Protein AF-A0A7J7K9T0-F1 (afdb_monomer_lite)

Foldseek 3Di:
DDPVVVVVCVVDDPVDDDPDDWAWPDWDDDPDAAWIWTWTDDPPQQAIEIEIEGDHPVVVCVVVVVVCVVVVVVPDVPDPDADPRLVVNCVRCVVVVVVVVVVVCVVRVLHHYHYDYPDVSNSSSPVPPNSPSDPDD

Sequence (137 aa):
MSAIQSIFATLVHPQYQLVEFLTVEGDWLVNNDYCTAVIAKSEKNNRIVIALEGIASPDQFFQNFLIFGDVLKDFEPTNGKVLRYNRLAHDALYPCIKSLLEELLIAQPAASVMVTGHSLGYLLMFLYPPLDTS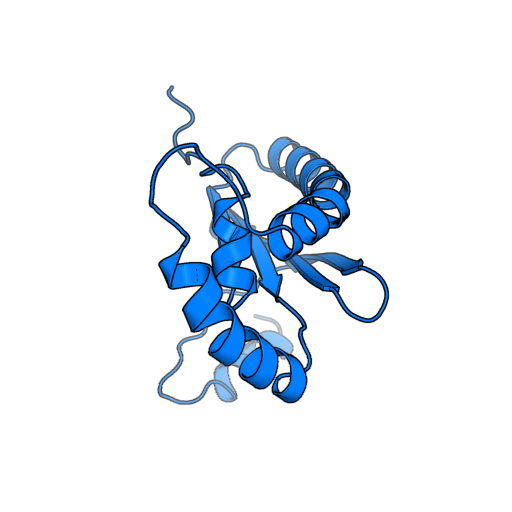VSN

Radius of gyration: 17.68 Å; chains: 1; bounding box: 47×40×40 Å

Organism: Bugula neritina (NCBI:txid10212)

InterPro domains:
  IPR002921 Fungal lipase-type domain [PF01764] (49-121)
  IPR029058 Alpha/Beta hydrolase fold [G3DSA:3.40.50.1820] (5-121)
  IPR029058 Alpha/Beta hydrolase fold [SSF53474] (15-121)

Secondary structure (DSSP, 8-state):
--HHHHHHHHHS-TT-------EEEEEEEETTTTEEEEEEEETTTTEEEEEEE----HHHHHHHHHHHHHHGGG--S-S-PPPHHHHHHHHHHHHHHHHHHHHHHHH-TT-EEEEEEETHHHHHHTTS---------

Structure (mmCIF, N/CA/C/O backbone):
data_AF-A0A7J7K9T0-F1
#
_entry.id   AF-A0A7J7K9T0-F1
#
loop_
_atom_site.group_PDB
_atom_site.id
_atom_site.type_symbol
_atom_site.label_atom_id
_atom_site.label_alt_id
_atom_site.label_comp_id
_atom_site.label_asym_id
_atom_site.label_entity_id
_atom_site.label_seq_id
_atom_site.pdbx_PDB_ins_code
_atom_site.Cartn_x
_atom_site.Cartn_y
_atom_site.Cartn_z
_atom_site.occupancy
_atom_site.B_iso_or_equiv
_atom_site.auth_seq_id
_atom_site.auth_comp_id
_atom_site.auth_asym_id
_atom_site.auth_atom_id
_atom_site.pdbx_PDB_model_num
ATOM 1 N N . MET A 1 1 ? -19.982 -16.418 14.663 1.00 49.88 1 MET A N 1
ATOM 2 C CA . MET A 1 1 ? -18.999 -16.736 13.603 1.00 49.88 1 MET A CA 1
ATOM 3 C C . MET A 1 1 ? -19.761 -17.280 12.413 1.00 49.88 1 MET A C 1
ATOM 5 O O . MET A 1 1 ? -20.567 -18.181 12.610 1.00 49.88 1 MET A O 1
ATOM 9 N N . SER A 1 2 ? -19.593 -16.694 11.227 1.00 50.84 2 SER A N 1
ATOM 10 C CA . SER A 1 2 ? -20.284 -17.176 10.021 1.00 50.84 2 SER A CA 1
ATOM 11 C C . SER A 1 2 ? -19.640 -18.471 9.507 1.00 50.84 2 SER A C 1
ATOM 13 O O . SER A 1 2 ? -18.469 -18.740 9.785 1.00 50.84 2 SER A O 1
ATOM 15 N N . ALA A 1 3 ? -20.383 -19.272 8.739 1.00 49.41 3 ALA A N 1
ATOM 16 C CA . ALA A 1 3 ? -19.894 -20.538 8.178 1.00 49.41 3 ALA A CA 1
ATOM 17 C C . ALA A 1 3 ? -18.613 -20.377 7.326 1.00 49.41 3 ALA A C 1
ATOM 19 O O . ALA A 1 3 ? -17.765 -21.263 7.313 1.00 49.41 3 ALA A O 1
ATOM 20 N N . ILE A 1 4 ? -18.424 -19.215 6.688 1.00 54.09 4 ILE A N 1
ATOM 21 C CA . ILE A 1 4 ? -17.241 -18.890 5.872 1.00 54.09 4 ILE A CA 1
ATOM 22 C C . ILE A 1 4 ? -15.978 -18.757 6.737 1.00 54.09 4 ILE A C 1
ATOM 24 O O . ILE A 1 4 ? -14.918 -19.262 6.369 1.00 54.09 4 ILE A O 1
ATOM 28 N N . GLN A 1 5 ? -16.086 -18.146 7.922 1.00 51.53 5 GLN A N 1
ATOM 29 C CA . GLN A 1 5 ? -14.946 -17.998 8.837 1.00 51.53 5 GLN A CA 1
ATOM 30 C C . GLN A 1 5 ? -14.464 -19.354 9.373 1.00 51.53 5 GLN A C 1
ATOM 32 O O . GLN A 1 5 ? -13.269 -19.548 9.591 1.00 51.53 5 GLN A O 1
ATOM 37 N N . SER A 1 6 ? -15.389 -20.304 9.543 1.00 47.75 6 SER A N 1
ATOM 38 C CA . SER A 1 6 ? -15.086 -21.660 10.011 1.00 47.75 6 SER A CA 1
ATOM 39 C C . SER A 1 6 ? -14.316 -22.489 8.979 1.00 47.75 6 SER A C 1
ATOM 41 O O . SER A 1 6 ? -13.464 -23.282 9.372 1.00 47.75 6 SER A O 1
ATOM 43 N N . ILE A 1 7 ? -14.594 -22.305 7.681 1.00 54.22 7 ILE A N 1
ATOM 44 C CA . ILE A 1 7 ? -13.947 -23.043 6.582 1.00 54.22 7 ILE A CA 1
ATOM 45 C C . ILE A 1 7 ? -12.486 -22.609 6.421 1.00 54.22 7 ILE A C 1
ATOM 47 O O . ILE A 1 7 ? -11.595 -23.448 6.313 1.00 54.22 7 ILE A O 1
ATOM 51 N N . PHE A 1 8 ? -12.207 -21.303 6.477 1.00 51.47 8 PHE A N 1
ATOM 52 C CA . PHE A 1 8 ? -10.828 -20.822 6.380 1.00 51.47 8 PHE A CA 1
ATOM 53 C C . PHE A 1 8 ? -9.988 -21.217 7.590 1.00 51.47 8 PHE A C 1
ATOM 55 O O . PHE A 1 8 ? -8.849 -21.626 7.404 1.00 51.47 8 PHE A O 1
ATOM 62 N N . ALA A 1 9 ? -10.557 -21.203 8.800 1.00 52.34 9 ALA A N 1
ATOM 63 C CA . ALA A 1 9 ? -9.863 -21.670 10.000 1.00 52.34 9 ALA A CA 1
ATOM 64 C C . ALA A 1 9 ? -9.460 -23.159 9.935 1.00 52.34 9 ALA A C 1
ATOM 66 O O . ALA A 1 9 ? -8.502 -23.550 10.594 1.00 52.34 9 ALA A O 1
ATOM 67 N N . THR A 1 10 ? -10.150 -23.979 9.130 1.00 53.69 10 THR A N 1
ATOM 68 C CA . THR A 1 10 ? -9.800 -25.395 8.900 1.00 53.69 10 THR A CA 1
ATOM 69 C C . THR A 1 10 ? -8.849 -25.616 7.718 1.00 53.69 10 THR A C 1
ATOM 71 O O . THR A 1 10 ? -8.252 -26.684 7.624 1.00 53.69 10 THR A O 1
ATOM 74 N N . LEU A 1 11 ? -8.679 -24.624 6.836 1.00 55.41 11 LEU A N 1
ATOM 75 C CA . LEU A 1 11 ? -7.796 -24.674 5.660 1.00 55.41 11 LEU A CA 1
ATOM 76 C C . LEU A 1 11 ? -6.415 -24.055 5.897 1.00 55.41 11 LEU A C 1
ATOM 78 O O . LEU A 1 11 ? -5.548 -24.132 5.025 1.00 55.41 11 LEU A O 1
ATOM 82 N N . VAL A 1 12 ? -6.186 -23.436 7.056 1.00 58.53 12 VAL A N 1
ATOM 83 C CA . VAL A 1 12 ? -4.871 -22.885 7.378 1.00 58.53 12 VAL A CA 1
ATOM 84 C C . VAL A 1 12 ? -3.908 -24.033 7.664 1.00 58.53 12 VAL A C 1
ATOM 86 O O . VAL A 1 12 ? -4.112 -24.824 8.583 1.00 58.53 12 VAL A O 1
ATOM 89 N N . HIS A 1 13 ? -2.848 -24.127 6.861 1.00 66.62 13 HIS A N 1
ATOM 90 C CA . HIS A 1 13 ? -1.740 -25.046 7.105 1.00 66.62 13 HIS A CA 1
ATOM 91 C C . HIS A 1 13 ? -1.253 -24.896 8.562 1.00 66.62 13 HIS A C 1
ATOM 93 O O . HIS A 1 13 ? -1.151 -23.761 9.023 1.00 66.62 13 HIS A O 1
ATOM 99 N N . PRO A 1 14 ? -0.855 -25.964 9.279 1.00 71.38 14 PRO A N 1
ATOM 100 C CA . PRO A 1 14 ? -0.474 -25.902 10.703 1.00 71.38 14 PRO A CA 1
ATOM 101 C C . PRO A 1 14 ? 0.707 -24.970 11.042 1.00 71.38 14 PRO A C 1
ATOM 103 O O . PRO A 1 14 ? 1.018 -24.767 12.210 1.00 71.38 14 PRO A O 1
ATOM 106 N N . GLN A 1 15 ? 1.376 -24.419 10.027 1.00 76.19 15 GLN A N 1
ATOM 107 C CA . GLN A 1 15 ? 2.477 -23.460 10.161 1.00 76.19 15 GLN A CA 1
ATOM 108 C C . GLN A 1 15 ? 2.014 -21.999 10.087 1.00 76.19 15 GLN A C 1
ATOM 110 O O . GLN A 1 15 ? 2.766 -21.097 10.444 1.00 76.19 15 GLN A O 1
ATOM 115 N N . TYR A 1 16 ? 0.800 -21.756 9.597 1.00 72.88 16 TYR A N 1
ATOM 116 C CA . TYR A 1 16 ? 0.227 -20.426 9.486 1.00 72.88 16 TYR A CA 1
ATOM 117 C C . TYR A 1 16 ? -0.881 -20.277 10.523 1.00 72.88 16 TYR A C 1
ATOM 119 O O . TYR A 1 16 ? -1.606 -21.217 10.841 1.00 72.88 16 TYR A O 1
ATOM 127 N N . GLN A 1 17 ? -1.017 -19.071 11.054 1.00 75.69 17 GLN A N 1
ATOM 128 C CA . GLN A 1 17 ? -2.109 -18.713 11.941 1.00 75.69 17 GLN A CA 1
ATOM 129 C C . GLN A 1 17 ? -2.930 -17.637 11.246 1.00 75.69 17 GLN A C 1
ATOM 131 O O . GLN A 1 17 ? -2.392 -16.607 10.842 1.00 75.69 17 GLN A O 1
ATOM 136 N N . LEU A 1 18 ? -4.239 -17.859 11.120 1.00 76.00 18 LEU A N 1
ATOM 137 C CA . LEU A 1 18 ? -5.142 -16.787 10.729 1.00 76.00 18 LEU A CA 1
ATOM 138 C C . LEU A 1 18 ? -5.195 -15.767 11.867 1.00 76.00 18 LEU A C 1
ATOM 140 O O . LEU A 1 18 ? -5.765 -16.034 12.925 1.00 76.00 18 LEU A O 1
ATOM 144 N N . VAL A 1 19 ? -4.579 -14.611 11.646 1.00 75.38 19 VAL A N 1
ATOM 145 C CA . VAL A 1 19 ? -4.550 -13.525 12.632 1.00 75.38 19 VAL A CA 1
ATOM 146 C C . VAL A 1 19 ? -5.830 -12.694 12.548 1.00 75.38 19 VAL A C 1
ATOM 148 O O . VAL A 1 19 ? -6.357 -12.264 13.576 1.00 75.38 19 VAL A O 1
ATOM 151 N N . GLU A 1 20 ? -6.355 -12.483 11.337 1.00 79.44 20 GLU A N 1
ATOM 152 C CA . GLU A 1 20 ? -7.458 -11.555 11.106 1.00 79.44 20 GLU A CA 1
ATOM 153 C C . GLU A 1 20 ? -8.126 -11.724 9.731 1.00 79.44 20 GLU A C 1
ATOM 155 O O . GLU A 1 20 ? -7.491 -12.161 8.774 1.00 79.44 20 GLU A O 1
ATOM 160 N N . PHE A 1 21 ? -9.400 -11.329 9.640 1.00 83.81 21 PHE A N 1
ATOM 161 C CA . PHE A 1 21 ? -10.098 -11.074 8.381 1.00 83.81 21 PHE A CA 1
ATOM 162 C C . PHE A 1 21 ? -10.094 -9.573 8.087 1.00 83.81 21 PHE A C 1
ATOM 164 O O . PHE A 1 21 ? -10.456 -8.781 8.957 1.00 83.81 21 PHE A O 1
ATOM 171 N N . LEU A 1 22 ? -9.719 -9.205 6.865 1.00 87.31 22 LEU A N 1
ATOM 172 C CA . LEU A 1 22 ? -9.736 -7.827 6.384 1.00 87.31 22 LEU A CA 1
ATOM 173 C C . LEU A 1 22 ? -10.850 -7.654 5.346 1.00 87.31 22 LEU A C 1
ATOM 175 O O . LEU A 1 22 ? -11.105 -8.565 4.556 1.00 87.31 22 LEU A O 1
ATOM 179 N N . THR A 1 23 ? -11.480 -6.485 5.334 1.00 90.69 23 THR A N 1
ATOM 180 C CA . THR A 1 23 ? -12.423 -6.078 4.286 1.00 90.69 23 THR A CA 1
ATOM 181 C C . THR A 1 23 ? -11.657 -5.312 3.222 1.00 90.69 23 THR A C 1
ATOM 183 O O . THR A 1 23 ? -10.993 -4.335 3.551 1.00 90.69 23 THR A O 1
ATOM 186 N N . VAL A 1 24 ? -11.713 -5.756 1.966 1.00 91.25 24 VAL A N 1
ATOM 187 C CA . VAL A 1 24 ? -11.094 -5.036 0.843 1.00 91.25 24 VAL A CA 1
ATOM 188 C C . VAL A 1 24 ? -11.944 -3.815 0.510 1.00 91.25 24 VAL A C 1
ATOM 190 O O . VAL A 1 24 ? -13.143 -3.942 0.278 1.00 91.25 24 VAL A O 1
ATOM 193 N N . GLU A 1 25 ? -11.312 -2.647 0.486 1.00 91.50 25 GLU A N 1
ATOM 194 C CA . GLU A 1 25 ? -11.951 -1.358 0.197 1.00 91.50 25 GLU A CA 1
ATOM 195 C C . GLU A 1 25 ? -11.570 -0.847 -1.200 1.00 91.50 25 GLU A C 1
ATOM 197 O O . GLU A 1 25 ? -12.316 -0.079 -1.801 1.00 91.50 25 GLU A O 1
ATOM 202 N N . GLY A 1 26 ? -10.429 -1.291 -1.737 1.00 84.75 26 GLY A N 1
ATOM 203 C CA . GLY A 1 26 ? -10.011 -0.973 -3.097 1.00 84.75 26 GLY A CA 1
ATOM 204 C C . GLY A 1 26 ? -8.924 -1.908 -3.612 1.00 84.75 26 GLY A C 1
ATOM 205 O O . GLY A 1 26 ? -8.045 -2.333 -2.859 1.00 84.75 26 GLY A O 1
ATOM 206 N N . ASP A 1 27 ? -8.986 -2.208 -4.904 1.00 86.69 27 ASP A N 1
ATOM 207 C CA . ASP A 1 27 ? -7.995 -2.963 -5.656 1.00 86.69 27 ASP A CA 1
ATOM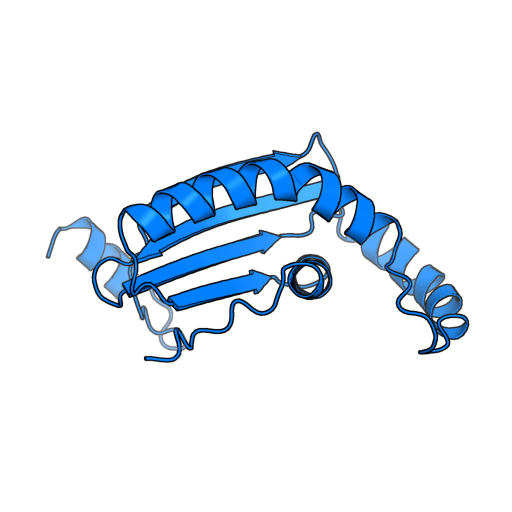 208 C C . ASP A 1 27 ? -7.666 -2.240 -6.972 1.00 86.69 27 ASP A C 1
ATOM 210 O O . ASP A 1 27 ? -8.540 -1.801 -7.717 1.00 86.69 27 ASP A O 1
ATOM 214 N N . TRP A 1 28 ? -6.377 -2.077 -7.261 1.00 83.50 28 TRP A N 1
ATOM 215 C CA . TRP A 1 28 ? -5.915 -1.404 -8.473 1.00 83.50 28 TRP A CA 1
ATOM 216 C C . TRP A 1 28 ? -4.943 -2.271 -9.240 1.00 83.50 28 TRP A C 1
ATOM 218 O O . TRP A 1 28 ? -3.981 -2.803 -8.686 1.00 83.50 28 TRP A O 1
ATOM 228 N N . LEU A 1 29 ? -5.174 -2.319 -10.547 1.00 72.88 29 LEU A N 1
ATOM 229 C CA . LEU A 1 29 ? -4.271 -2.873 -11.538 1.00 72.88 29 LEU A CA 1
ATOM 230 C C . LEU A 1 29 ? -3.826 -1.726 -12.449 1.00 72.88 29 LEU A C 1
ATOM 232 O O . LEU A 1 29 ? -4.637 -1.160 -13.185 1.00 72.88 29 LEU A O 1
ATOM 236 N N . VAL A 1 30 ? -2.545 -1.361 -12.410 1.00 64.06 30 VAL A N 1
ATOM 237 C 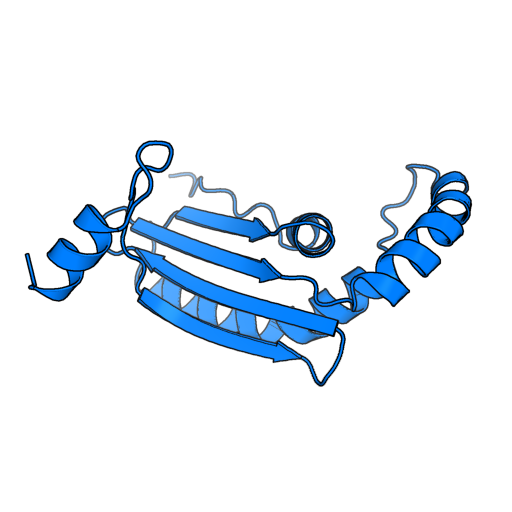C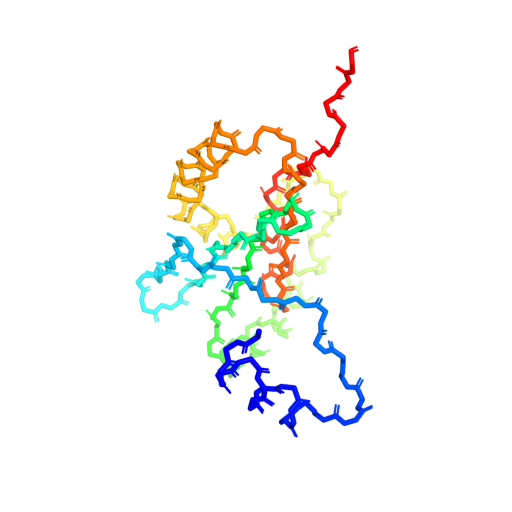A . VAL A 1 30 ? -2.006 -0.383 -13.364 1.00 64.06 30 VAL A CA 1
ATOM 238 C C . VAL A 1 30 ? -1.661 -1.123 -14.651 1.00 64.06 30 VAL A C 1
ATOM 240 O O . VAL A 1 30 ? -0.770 -1.969 -14.635 1.00 64.06 30 VAL A O 1
ATOM 243 N N . ASN A 1 31 ? -2.399 -0.803 -15.725 1.00 55.03 31 ASN A N 1
ATOM 244 C CA . ASN A 1 31 ? -2.294 -1.304 -17.105 1.00 55.03 31 ASN A CA 1
ATOM 245 C C . ASN A 1 31 ? -1.170 -2.324 -17.370 1.00 55.03 31 ASN A C 1
ATOM 247 O O . ASN A 1 31 ? 0.008 -1.974 -17.364 1.00 55.03 31 ASN A O 1
ATOM 251 N N . ASN A 1 32 ? -1.603 -3.544 -17.691 1.00 48.97 32 ASN A N 1
ATOM 252 C CA . ASN A 1 32 ? -0.908 -4.729 -18.203 1.00 48.97 32 ASN A CA 1
ATOM 253 C C . ASN A 1 32 ? 0.445 -5.179 -17.642 1.00 48.97 32 ASN A C 1
ATOM 255 O O . ASN A 1 32 ? 0.697 -6.362 -17.808 1.00 48.97 32 ASN A O 1
ATOM 259 N N . ASP A 1 33 ? 1.283 -4.379 -16.978 1.00 52.38 33 ASP A N 1
ATOM 260 C CA . ASP A 1 33 ? 2.658 -4.844 -16.714 1.00 52.38 33 ASP A CA 1
ATOM 261 C C . ASP A 1 33 ? 3.388 -4.236 -15.513 1.00 52.38 33 ASP A C 1
ATOM 263 O O . ASP A 1 33 ? 4.565 -4.553 -15.336 1.00 52.38 33 ASP A O 1
ATOM 267 N N . TYR A 1 34 ? 2.774 -3.365 -14.693 1.00 58.47 34 TYR A N 1
ATOM 268 C CA . TYR A 1 34 ? 3.616 -2.569 -13.787 1.00 58.47 34 TYR A CA 1
ATOM 269 C C . TYR A 1 34 ? 3.366 -2.653 -12.288 1.00 58.47 34 TYR A C 1
ATOM 271 O O . TYR A 1 34 ? 4.376 -2.649 -11.607 1.00 58.47 34 TYR A O 1
ATOM 279 N N . CYS A 1 35 ? 2.153 -2.771 -11.739 1.00 66.94 35 CYS A N 1
ATOM 280 C CA . CYS A 1 35 ? 1.944 -3.025 -10.296 1.00 66.94 35 CYS A CA 1
ATOM 281 C C . CYS A 1 35 ? 0.464 -3.270 -9.967 1.00 66.94 35 CYS A C 1
ATOM 283 O O . CYS A 1 35 ? -0.428 -2.726 -10.628 1.00 66.94 35 CYS A O 1
ATOM 285 N N . THR A 1 36 ? 0.231 -4.009 -8.884 1.00 77.56 36 THR A N 1
ATOM 286 C CA . THR A 1 36 ? -1.061 -4.163 -8.210 1.00 77.56 36 THR A CA 1
ATOM 287 C C . THR A 1 36 ? -1.002 -3.591 -6.798 1.00 77.56 36 THR A C 1
ATOM 289 O O . THR A 1 36 ? 0.010 -3.691 -6.102 1.00 77.56 36 THR A O 1
ATOM 292 N N . ALA A 1 37 ? -2.094 -2.968 -6.365 1.00 87.38 37 ALA A N 1
ATOM 293 C CA . ALA A 1 37 ? -2.254 -2.511 -4.992 1.00 87.38 37 ALA A CA 1
ATOM 294 C C . ALA A 1 37 ? -3.624 -2.918 -4.461 1.00 87.38 37 ALA A C 1
ATOM 296 O O . ALA A 1 37 ? -4.622 -2.790 -5.164 1.00 87.38 37 ALA A O 1
ATOM 297 N N . VAL A 1 38 ? -3.668 -3.368 -3.213 1.00 90.44 38 VAL A N 1
ATOM 298 C CA . VAL A 1 38 ? -4.903 -3.6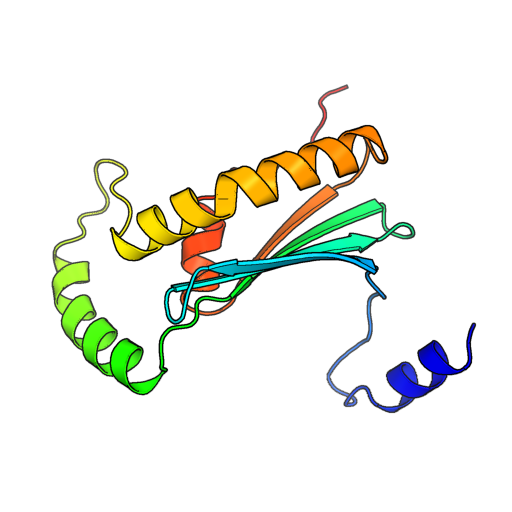74 -2.491 1.00 90.44 38 VAL A CA 1
ATOM 299 C C . VAL A 1 38 ? -4.903 -2.887 -1.192 1.00 90.44 38 VAL A C 1
ATOM 301 O O . VAL A 1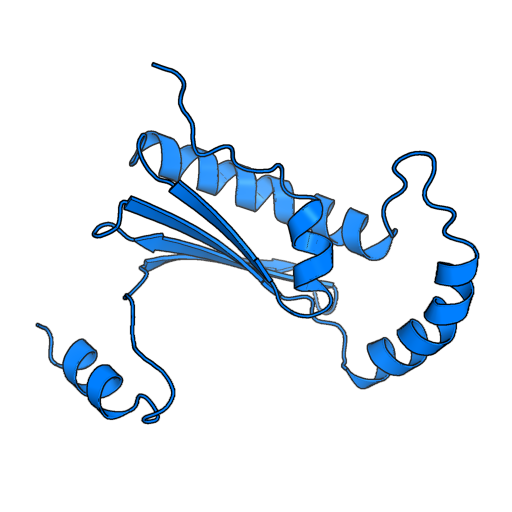 38 ? -3.927 -2.922 -0.444 1.00 90.44 38 VAL A O 1
ATOM 304 N N . ILE A 1 39 ? -6.005 -2.202 -0.906 1.00 92.06 39 ILE A N 1
ATOM 305 C CA . ILE A 1 39 ? -6.264 -1.596 0.397 1.00 92.06 39 ILE A CA 1
ATOM 306 C C . ILE A 1 39 ? -7.381 -2.363 1.071 1.00 92.06 39 ILE A C 1
ATOM 308 O O . ILE A 1 39 ? -8.462 -2.552 0.513 1.00 92.06 39 ILE A O 1
ATOM 312 N N . ALA A 1 40 ? -7.111 -2.792 2.293 1.00 92.69 40 ALA A N 1
ATOM 313 C CA . ALA A 1 40 ? -8.072 -3.485 3.120 1.00 92.69 40 ALA A CA 1
ATOM 314 C C . ALA A 1 40 ? -8.067 -2.919 4.538 1.00 92.69 40 ALA A C 1
ATOM 316 O O . ALA A 1 40 ? -7.044 -2.432 5.014 1.00 92.69 40 ALA A O 1
ATOM 317 N N . LYS A 1 41 ? -9.197 -3.000 5.236 1.00 92.62 41 LYS A N 1
ATOM 318 C CA . LYS A 1 41 ? -9.323 -2.538 6.619 1.00 92.62 41 LYS A CA 1
ATOM 319 C C . LYS A 1 41 ? -9.709 -3.658 7.572 1.00 92.62 41 LYS A C 1
ATOM 321 O O . LYS A 1 41 ? -10.384 -4.623 7.215 1.00 92.62 41 LYS A O 1
ATOM 326 N N . SER A 1 42 ? -9.300 -3.477 8.815 1.00 89.69 42 SER A N 1
ATOM 327 C CA . SER A 1 42 ? -9.755 -4.199 9.984 1.00 89.69 42 SER A CA 1
ATOM 328 C C . SER A 1 42 ? -10.520 -3.244 10.892 1.00 89.69 42 SER A C 1
ATOM 330 O O . SER A 1 42 ? -9.963 -2.279 11.428 1.00 89.69 42 SER A O 1
ATOM 332 N N . GLU A 1 43 ? -11.784 -3.574 11.139 1.00 86.50 43 GLU A N 1
ATOM 333 C CA . GLU A 1 43 ? -12.571 -2.918 12.184 1.00 86.50 43 GLU A CA 1
ATOM 334 C C . GLU A 1 43 ? -12.151 -3.384 13.586 1.00 86.50 43 GLU A C 1
ATOM 336 O O . GLU A 1 43 ? -12.162 -2.604 14.533 1.00 86.50 43 GLU A O 1
ATOM 341 N N . LYS A 1 44 ? -11.732 -4.648 13.729 1.00 87.12 44 LYS A N 1
ATOM 342 C CA . LYS A 1 44 ? -11.423 -5.260 15.030 1.00 87.12 44 LYS A CA 1
ATOM 343 C C . LYS A 1 44 ? -10.132 -4.722 15.649 1.00 87.12 44 LYS A C 1
ATOM 345 O O . LYS A 1 44 ? -10.094 -4.450 16.845 1.00 87.12 44 LYS A O 1
ATOM 350 N N . ASN A 1 45 ? -9.076 -4.620 14.849 1.00 86.25 45 ASN A N 1
ATOM 351 C CA . ASN A 1 45 ? -7.733 -4.223 15.276 1.00 86.25 45 ASN A CA 1
ATOM 352 C C . ASN A 1 45 ? -7.404 -2.777 14.908 1.00 86.25 45 ASN A C 1
ATOM 354 O O . ASN A 1 45 ? -6.268 -2.344 15.093 1.00 86.25 45 ASN A O 1
ATOM 358 N N . ASN A 1 46 ? -8.388 -2.045 14.387 1.00 89.06 46 ASN A N 1
ATOM 359 C CA . ASN A 1 46 ? -8.247 -0.654 14.013 1.00 89.06 46 ASN A CA 1
ATOM 360 C C . ASN A 1 46 ? -7.052 -0.425 13.073 1.00 89.06 46 ASN A C 1
ATOM 362 O O . ASN A 1 46 ? -6.097 0.285 13.403 1.00 89.06 46 ASN A O 1
ATOM 366 N N . ARG A 1 47 ? -7.049 -1.133 11.939 1.00 91.12 47 ARG A N 1
ATOM 367 C CA . ARG A 1 47 ? -5.902 -1.174 11.027 1.00 91.12 47 ARG A CA 1
ATOM 368 C C . ARG A 1 47 ? -6.331 -1.047 9.578 1.00 91.12 47 ARG A C 1
ATOM 370 O O . ARG A 1 47 ? -7.226 -1.760 9.146 1.00 91.12 47 ARG A O 1
ATOM 377 N N . ILE A 1 48 ? -5.626 -0.229 8.817 1.00 92.75 48 ILE A N 1
ATOM 378 C CA . ILE A 1 48 ? -5.700 -0.174 7.358 1.00 92.75 48 ILE A CA 1
ATOM 379 C C . ILE A 1 48 ? -4.416 -0.809 6.819 1.00 92.75 48 ILE A C 1
ATOM 381 O O . ILE A 1 48 ? -3.323 -0.529 7.305 1.00 92.75 48 ILE A O 1
ATOM 385 N N . VAL A 1 49 ? -4.533 -1.705 5.849 1.00 91.56 49 VAL A N 1
ATOM 386 C CA . VAL A 1 49 ? -3.417 -2.423 5.233 1.00 91.56 49 VAL A CA 1
ATOM 387 C C . VAL A 1 49 ? -3.373 -2.073 3.754 1.00 91.56 49 VAL A C 1
ATOM 389 O O . VAL A 1 49 ? -4.356 -2.271 3.048 1.00 91.56 49 VAL A O 1
ATOM 392 N N . ILE A 1 50 ? -2.229 -1.577 3.294 1.00 91.94 50 ILE A N 1
ATOM 393 C CA . ILE A 1 50 ? -1.919 -1.316 1.890 1.00 91.94 50 ILE A CA 1
ATOM 394 C C . ILE A 1 50 ? -0.935 -2.402 1.452 1.00 91.94 50 ILE A C 1
ATOM 396 O O . ILE A 1 50 ? 0.230 -2.389 1.849 1.00 91.94 50 ILE A O 1
ATOM 400 N N . ALA A 1 51 ? -1.401 -3.367 0.668 1.00 90.56 51 ALA A N 1
ATOM 401 C CA . ALA A 1 51 ? -0.571 -4.413 0.090 1.00 90.56 51 ALA A CA 1
ATOM 402 C C . ALA A 1 51 ? -0.178 -4.033 -1.339 1.00 90.56 51 ALA A C 1
ATOM 404 O O . ALA A 1 51 ? -1.037 -3.769 -2.177 1.00 90.56 51 ALA A O 1
ATOM 405 N N . LEU A 1 52 ? 1.124 -4.010 -1.604 1.00 88.25 52 LEU A N 1
ATOM 406 C CA . LEU A 1 52 ? 1.720 -3.672 -2.888 1.00 88.25 52 LEU A CA 1
ATOM 407 C C . LEU A 1 52 ? 2.348 -4.925 -3.486 1.00 88.25 52 LEU A C 1
ATOM 409 O O . LEU A 1 52 ? 3.218 -5.561 -2.883 1.00 88.25 52 LEU A O 1
ATOM 413 N N . GLU A 1 53 ? 1.942 -5.259 -4.697 1.00 82.56 53 GLU A N 1
ATOM 414 C CA . GLU A 1 53 ? 2.504 -6.356 -5.462 1.00 82.56 53 GLU A CA 1
ATOM 415 C C . GLU A 1 53 ? 3.145 -5.791 -6.731 1.00 82.56 53 GLU A C 1
ATOM 417 O O . GLU A 1 53 ? 2.537 -5.085 -7.536 1.00 82.56 53 GLU A O 1
ATOM 422 N N . GLY A 1 54 ? 4.436 -6.075 -6.888 1.00 68.00 54 GLY A N 1
ATOM 423 C CA . GLY A 1 54 ? 5.137 -5.767 -8.122 1.00 68.00 54 GLY A CA 1
ATOM 424 C C . GLY A 1 54 ? 4.935 -6.914 -9.094 1.00 68.00 54 GLY A C 1
ATOM 425 O O . GLY A 1 54 ? 5.519 -7.980 -8.906 1.00 68.00 54 GLY A O 1
ATOM 426 N N . ILE A 1 55 ? 4.133 -6.696 -10.132 1.00 64.38 55 ILE A N 1
ATOM 427 C CA . ILE A 1 55 ? 4.055 -7.627 -11.251 1.00 64.38 55 ILE A CA 1
ATOM 428 C C . ILE A 1 55 ? 5.194 -7.257 -12.186 1.00 64.38 55 ILE A C 1
ATOM 430 O O . ILE A 1 55 ? 5.175 -6.240 -12.869 1.00 64.38 55 ILE A O 1
ATOM 434 N N . ALA A 1 56 ? 6.213 -8.092 -12.188 1.00 53.00 56 ALA A N 1
ATOM 435 C CA . ALA A 1 56 ? 7.060 -8.247 -13.344 1.00 53.00 56 ALA A CA 1
ATOM 436 C C . ALA A 1 56 ? 7.012 -9.735 -13.657 1.00 53.00 56 ALA A C 1
ATOM 438 O O . ALA A 1 56 ? 7.120 -10.546 -12.732 1.00 53.00 56 ALA A O 1
ATOM 439 N N . SER A 1 57 ? 6.801 -10.107 -14.923 1.00 54.91 57 SER A N 1
ATOM 440 C CA . SER A 1 57 ? 6.947 -11.510 -15.313 1.00 54.91 57 SER A CA 1
ATOM 441 C C . SER A 1 57 ? 8.270 -12.012 -14.712 1.00 54.91 57 SER A C 1
ATOM 443 O O . SER A 1 57 ? 9.307 -11.375 -14.942 1.00 54.91 57 SER A O 1
ATOM 445 N N . PRO A 1 58 ? 8.252 -13.055 -13.858 1.00 50.91 58 PRO A N 1
ATOM 446 C CA . PRO A 1 58 ? 9.439 -13.465 -13.114 1.00 50.91 58 PRO A CA 1
ATOM 447 C C . PRO A 1 58 ? 10.646 -13.642 -14.040 1.00 50.91 58 PRO A C 1
ATOM 449 O O . PRO A 1 58 ? 11.750 -13.234 -13.700 1.00 50.91 58 PRO A O 1
ATOM 452 N N . ASP A 1 59 ? 10.407 -14.119 -15.261 1.00 52.94 59 ASP A N 1
ATOM 453 C CA . ASP A 1 59 ? 11.431 -14.329 -16.280 1.00 52.94 59 ASP A CA 1
ATOM 454 C C . ASP A 1 59 ? 12.091 -13.032 -16.779 1.00 52.94 59 ASP A C 1
ATOM 456 O O . ASP A 1 59 ? 13.317 -12.977 -16.881 1.00 52.94 59 ASP A O 1
ATOM 460 N N . GLN A 1 60 ? 11.337 -11.956 -17.042 1.00 50.41 60 GLN A N 1
ATOM 461 C CA . GLN A 1 60 ? 11.941 -10.676 -17.443 1.00 50.41 60 GLN A CA 1
ATOM 462 C C . GLN A 1 60 ? 12.512 -9.915 -16.250 1.00 50.41 60 GLN A C 1
ATOM 464 O O . GLN A 1 60 ? 13.493 -9.190 -16.413 1.00 50.41 60 GLN A O 1
ATOM 469 N N . PHE A 1 61 ? 11.943 -10.082 -15.052 1.00 55.59 61 PHE A N 1
ATOM 470 C CA . PHE A 1 61 ? 12.505 -9.490 -13.847 1.00 55.59 61 PHE A CA 1
ATOM 471 C C . PHE A 1 61 ? 13.817 -10.142 -13.464 1.00 55.59 61 PHE A C 1
ATOM 473 O O . PHE A 1 61 ? 14.752 -9.407 -13.245 1.00 55.59 61 PHE A O 1
ATOM 480 N N . PHE A 1 62 ? 13.950 -11.468 -13.410 1.00 55.00 62 PHE A N 1
ATOM 481 C CA . PHE A 1 62 ? 15.226 -12.087 -13.035 1.00 55.00 62 PHE A CA 1
ATOM 482 C C . PHE A 1 62 ? 16.324 -11.800 -14.061 1.00 55.00 62 PHE A C 1
ATOM 484 O O . PHE A 1 62 ? 17.446 -11.489 -13.670 1.00 55.00 62 PHE A O 1
ATOM 491 N N . GLN A 1 63 ? 15.999 -11.817 -15.357 1.00 53.94 63 GLN A N 1
ATOM 492 C CA . GLN A 1 63 ? 16.941 -11.439 -16.416 1.00 53.94 63 GLN A CA 1
ATOM 493 C C . GLN A 1 63 ? 17.371 -9.975 -16.272 1.00 53.94 63 GLN A C 1
ATOM 495 O O . GLN A 1 63 ? 18.562 -9.684 -16.195 1.00 53.94 63 GLN A O 1
ATOM 500 N N . ASN A 1 64 ? 16.414 -9.051 -16.143 1.00 49.56 64 ASN A N 1
ATOM 501 C CA . ASN A 1 64 ? 16.741 -7.639 -15.999 1.00 49.56 64 ASN A CA 1
ATOM 502 C C . ASN A 1 64 ? 17.345 -7.327 -14.629 1.00 49.56 64 ASN A C 1
ATOM 504 O O . ASN A 1 64 ? 18.266 -6.544 -14.590 1.00 49.56 64 ASN A O 1
ATOM 508 N N . PHE A 1 65 ? 16.906 -7.929 -13.527 1.00 55.38 65 PHE A N 1
ATOM 509 C CA . PHE A 1 65 ? 17.382 -7.713 -12.154 1.00 55.38 65 PHE A CA 1
ATOM 510 C C . PHE A 1 65 ? 18.806 -8.226 -11.955 1.00 55.38 65 PHE A C 1
ATOM 512 O O . PHE A 1 65 ? 19.586 -7.567 -11.281 1.00 55.38 65 PHE A O 1
ATOM 519 N N . LEU A 1 66 ? 19.185 -9.352 -12.573 1.00 52.59 66 LEU A N 1
ATOM 520 C CA . LEU A 1 66 ? 20.578 -9.816 -12.579 1.00 52.59 66 LEU A CA 1
ATOM 521 C C . LEU A 1 66 ? 21.479 -8.878 -13.396 1.00 52.59 66 LEU A C 1
ATOM 523 O O . LEU A 1 66 ? 22.587 -8.581 -12.959 1.00 52.59 66 LEU A O 1
ATOM 527 N N . ILE A 1 67 ? 20.981 -8.336 -14.514 1.00 50.84 67 ILE A N 1
ATOM 528 C CA . ILE A 1 67 ? 21.671 -7.303 -15.310 1.00 50.84 67 ILE A CA 1
ATOM 529 C C . ILE A 1 67 ? 21.671 -5.938 -14.579 1.00 50.84 67 ILE A C 1
ATOM 531 O O . ILE A 1 67 ? 22.651 -5.200 -14.607 1.00 50.84 67 ILE A O 1
ATOM 535 N N . PHE A 1 68 ? 20.605 -5.614 -13.847 1.00 49.78 68 PHE A N 1
ATOM 536 C CA . PHE A 1 68 ? 20.466 -4.445 -12.977 1.00 49.78 68 PHE A CA 1
ATOM 537 C C . PHE A 1 68 ? 21.275 -4.614 -11.694 1.00 49.78 68 PHE A C 1
ATOM 539 O O . PHE A 1 68 ? 21.553 -3.612 -11.058 1.00 49.78 68 PHE A O 1
ATOM 546 N N . GLY A 1 69 ? 21.700 -5.821 -11.319 1.00 51.09 69 GLY A N 1
ATOM 547 C CA . GLY A 1 69 ? 22.665 -6.044 -10.246 1.00 51.09 69 GLY A CA 1
ATOM 548 C C . GLY A 1 69 ? 23.977 -5.309 -10.517 1.00 51.09 69 GLY A C 1
ATOM 549 O O . GLY A 1 69 ? 24.592 -4.809 -9.580 1.00 51.09 69 GLY A O 1
ATOM 550 N N . ASP A 1 70 ? 24.351 -5.148 -11.791 1.00 44.06 70 ASP A N 1
ATOM 551 C CA . ASP A 1 70 ? 25.463 -4.285 -12.199 1.00 44.06 70 ASP A CA 1
ATOM 552 C C . ASP A 1 70 ? 25.084 -2.794 -12.198 1.00 44.06 70 ASP A C 1
ATOM 554 O O . ASP A 1 70 ? 25.891 -1.970 -11.791 1.00 44.06 70 ASP A O 1
ATOM 558 N N . VAL A 1 71 ? 23.839 -2.427 -12.520 1.00 46.44 71 VAL A N 1
ATOM 559 C CA . VAL A 1 71 ? 23.345 -1.035 -12.394 1.00 46.44 71 VAL A CA 1
ATOM 560 C C . VAL A 1 71 ? 23.205 -0.605 -10.924 1.00 46.44 71 VAL A C 1
ATOM 562 O O . VAL A 1 71 ? 23.382 0.564 -10.599 1.00 46.44 71 VAL A O 1
ATOM 565 N N . LEU A 1 72 ? 22.921 -1.540 -10.015 1.00 47.31 72 LEU A N 1
ATOM 566 C CA . LEU A 1 72 ? 22.871 -1.341 -8.566 1.00 47.31 72 LEU A CA 1
ATOM 567 C C . LEU A 1 72 ? 24.273 -1.212 -7.953 1.00 47.31 72 LEU A C 1
ATOM 569 O O . LEU A 1 72 ? 24.386 -0.655 -6.865 1.00 47.31 72 LEU A O 1
ATOM 573 N N . LYS A 1 73 ? 25.342 -1.658 -8.635 1.00 44.16 73 LYS A N 1
ATOM 574 C CA . LYS A 1 73 ? 26.727 -1.344 -8.228 1.00 44.16 73 LYS A CA 1
ATOM 575 C C . LYS A 1 73 ? 27.068 0.132 -8.441 1.00 44.16 73 LYS A C 1
ATOM 577 O O . LYS A 1 73 ? 27.893 0.656 -7.703 1.00 44.16 73 LYS A O 1
ATOM 582 N N . ASP A 1 74 ? 26.382 0.797 -9.372 1.00 39.47 74 ASP A N 1
ATOM 583 C CA . ASP A 1 74 ? 26.477 2.245 -9.597 1.00 39.47 74 ASP A CA 1
ATOM 584 C C . ASP A 1 74 ? 25.466 3.047 -8.753 1.00 39.47 74 ASP A C 1
ATOM 586 O O . ASP A 1 74 ? 25.449 4.282 -8.792 1.00 39.47 74 ASP A O 1
ATOM 590 N N . PHE A 1 75 ? 24.623 2.374 -7.959 1.00 45.53 75 PHE A N 1
ATOM 591 C CA . PHE A 1 75 ? 23.823 3.026 -6.925 1.00 45.53 75 PHE A CA 1
ATOM 592 C C . PHE A 1 75 ? 24.701 3.279 -5.697 1.00 45.53 75 PHE A C 1
ATOM 594 O O . PHE A 1 75 ? 24.633 2.580 -4.686 1.00 45.53 75 PHE A O 1
ATOM 601 N N . GLU A 1 76 ? 25.520 4.328 -5.770 1.00 43.88 76 GLU A N 1
ATOM 602 C CA . GLU A 1 76 ? 26.018 4.958 -4.552 1.00 43.88 76 GLU A CA 1
ATOM 603 C C . GLU A 1 76 ? 24.822 5.408 -3.690 1.00 43.88 76 GLU A C 1
ATOM 605 O O . GLU A 1 76 ? 23.864 5.999 -4.208 1.00 43.88 76 GLU A O 1
ATOM 610 N N . PRO A 1 77 ? 24.848 5.169 -2.368 1.00 48.44 77 PRO A N 1
ATOM 611 C CA . PRO A 1 77 ? 23.791 5.592 -1.464 1.00 48.44 77 PRO A CA 1
ATOM 612 C C . PRO A 1 77 ? 23.924 7.091 -1.163 1.00 48.44 77 PRO A C 1
ATOM 614 O O . PRO A 1 77 ? 24.165 7.478 -0.026 1.00 48.44 77 PRO A O 1
ATOM 617 N N . THR A 1 78 ? 23.807 7.967 -2.162 1.00 45.66 78 THR A N 1
ATOM 618 C CA . THR A 1 78 ? 23.860 9.421 -1.954 1.00 45.66 78 THR A CA 1
ATOM 619 C C . THR A 1 78 ? 22.952 10.144 -2.965 1.00 45.66 78 THR A C 1
ATOM 621 O O . THR A 1 78 ? 23.048 9.959 -4.174 1.00 45.66 78 THR A O 1
ATOM 624 N N . ASN A 1 79 ? 22.037 10.984 -2.458 1.00 51.66 79 ASN A N 1
ATOM 625 C CA . ASN A 1 79 ? 21.082 11.868 -3.171 1.00 51.66 79 ASN A CA 1
ATOM 626 C C . ASN A 1 79 ? 19.642 11.377 -3.435 1.00 51.66 79 ASN A C 1
ATOM 628 O O . ASN A 1 79 ? 18.961 11.964 -4.274 1.00 51.66 79 ASN A O 1
ATOM 632 N N . GLY A 1 80 ? 19.127 10.366 -2.724 1.00 60.84 80 GLY A N 1
ATOM 633 C CA . GLY A 1 80 ? 17.673 10.103 -2.689 1.00 60.84 80 GLY A CA 1
ATOM 634 C C . GLY A 1 80 ? 17.032 9.738 -4.038 1.00 60.84 80 GLY A C 1
ATOM 635 O O . GLY A 1 80 ? 15.842 9.968 -4.250 1.00 60.84 80 GLY A O 1
ATOM 636 N N . LYS A 1 81 ? 17.811 9.198 -4.982 1.00 65.62 81 LYS A N 1
ATOM 637 C CA . LYS A 1 81 ? 17.305 8.775 -6.292 1.00 65.62 81 LYS A CA 1
ATOM 638 C C . LYS A 1 81 ? 16.575 7.438 -6.171 1.00 65.62 81 LYS A C 1
ATOM 640 O O . LYS A 1 81 ? 17.113 6.470 -5.648 1.00 65.62 81 LYS A O 1
ATOM 645 N N . VAL A 1 82 ? 15.364 7.387 -6.715 1.00 71.25 82 VAL A N 1
ATOM 646 C CA . VAL A 1 82 ? 14.504 6.198 -6.755 1.00 71.25 82 VAL A CA 1
ATOM 647 C C . VAL A 1 82 ? 14.606 5.531 -8.127 1.00 71.25 82 VAL A C 1
ATOM 649 O O . VAL A 1 82 ? 14.662 6.222 -9.152 1.00 71.25 82 VAL A O 1
ATOM 652 N N . LEU A 1 83 ? 14.592 4.194 -8.164 1.00 71.25 83 LEU A N 1
ATOM 653 C CA . LEU A 1 83 ? 14.524 3.431 -9.412 1.00 71.25 83 LEU A CA 1
ATOM 654 C C . LEU A 1 83 ? 13.345 3.914 -10.267 1.00 71.25 83 LEU A C 1
ATOM 656 O O . LEU A 1 83 ? 12.219 4.037 -9.787 1.00 71.25 83 LEU A O 1
ATOM 660 N N . ARG A 1 84 ? 13.596 4.171 -11.558 1.00 70.75 84 ARG A N 1
ATOM 661 C CA . ARG A 1 84 ? 12.576 4.688 -12.489 1.00 70.75 84 ARG A CA 1
ATOM 662 C C . ARG A 1 84 ? 11.307 3.834 -12.477 1.00 70.75 84 ARG A C 1
ATOM 664 O O . ARG A 1 84 ? 10.223 4.398 -12.516 1.00 70.75 84 ARG A O 1
ATOM 671 N N . TYR A 1 85 ? 11.459 2.513 -12.407 1.00 71.44 85 TYR A N 1
ATOM 672 C CA . TYR A 1 85 ? 10.345 1.573 -12.299 1.00 71.44 85 TYR A CA 1
ATOM 673 C C . TYR A 1 85 ? 9.469 1.868 -11.070 1.00 71.44 85 TYR A C 1
ATOM 675 O O . TYR A 1 85 ? 8.286 2.154 -11.224 1.00 71.44 85 TYR A O 1
ATOM 683 N N . ASN A 1 86 ? 10.056 1.898 -9.867 1.00 75.44 86 ASN A N 1
ATOM 684 C CA . ASN A 1 86 ? 9.316 2.149 -8.628 1.00 75.44 86 ASN A CA 1
ATOM 685 C C . ASN A 1 86 ? 8.689 3.544 -8.601 1.00 75.44 86 ASN A C 1
ATOM 687 O O . ASN A 1 86 ? 7.568 3.690 -8.129 1.00 75.44 86 ASN A O 1
ATOM 691 N N . ARG A 1 87 ? 9.371 4.556 -9.154 1.00 77.75 87 ARG A N 1
ATOM 692 C CA . ARG A 1 87 ? 8.804 5.903 -9.284 1.00 77.75 87 ARG A CA 1
ATOM 693 C C . ARG A 1 87 ? 7.553 5.907 -10.163 1.00 77.75 87 ARG A C 1
ATOM 695 O O . ARG A 1 87 ? 6.533 6.427 -9.745 1.00 77.75 87 ARG A O 1
ATOM 702 N N . LEU A 1 88 ? 7.615 5.306 -11.354 1.00 76.00 88 LEU A N 1
ATOM 703 C CA . LEU A 1 88 ? 6.465 5.256 -12.264 1.00 76.00 88 LEU A CA 1
ATOM 704 C C . LEU A 1 88 ? 5.291 4.471 -11.666 1.00 76.00 88 LEU A C 1
ATOM 706 O O . LEU A 1 88 ? 4.147 4.891 -11.809 1.00 76.00 88 LEU A O 1
ATOM 710 N N . ALA A 1 89 ? 5.574 3.362 -10.980 1.00 78.62 89 ALA A N 1
ATOM 711 C CA . ALA A 1 89 ? 4.556 2.589 -10.277 1.00 78.62 89 ALA A CA 1
ATOM 712 C C . ALA A 1 89 ? 3.898 3.399 -9.150 1.00 78.62 89 ALA A C 1
ATOM 714 O O . ALA A 1 89 ? 2.672 3.455 -9.069 1.00 78.62 89 ALA A O 1
ATOM 715 N N . HIS A 1 90 ? 4.705 4.067 -8.320 1.00 83.94 90 HIS A N 1
ATOM 716 C CA . HIS A 1 90 ? 4.212 4.957 -7.274 1.00 83.94 90 HIS A CA 1
ATOM 717 C C . HIS A 1 90 ? 3.350 6.076 -7.865 1.00 83.94 90 HIS A C 1
ATOM 719 O O . HIS A 1 90 ? 2.216 6.247 -7.440 1.00 83.94 90 HIS A O 1
ATOM 725 N N . ASP A 1 91 ? 3.834 6.795 -8.878 1.00 82.94 91 ASP A N 1
ATOM 726 C CA . ASP A 1 91 ? 3.112 7.927 -9.470 1.00 82.94 91 ASP A CA 1
ATOM 727 C C . ASP A 1 91 ? 1.766 7.507 -10.087 1.00 82.94 91 ASP A C 1
ATOM 729 O O . ASP A 1 91 ? 0.807 8.278 -10.061 1.00 82.94 91 ASP A O 1
ATOM 733 N N . ALA A 1 92 ? 1.673 6.276 -10.600 1.00 82.06 92 ALA A N 1
ATOM 734 C CA . ALA A 1 92 ? 0.431 5.723 -11.130 1.00 82.06 92 ALA A CA 1
ATOM 735 C C . ALA A 1 92 ? -0.566 5.306 -10.032 1.00 82.06 92 ALA A C 1
ATOM 737 O O . ALA A 1 92 ? -1.768 5.503 -10.194 1.00 82.06 92 ALA A O 1
ATOM 738 N N . LEU A 1 93 ? -0.086 4.730 -8.925 1.00 85.06 93 LEU A N 1
ATOM 739 C CA . LEU A 1 93 ? -0.931 4.176 -7.857 1.00 85.06 93 LEU A CA 1
ATOM 740 C C . LEU A 1 93 ? -1.280 5.182 -6.757 1.00 85.06 93 LEU A C 1
ATOM 742 O O . LEU A 1 93 ? -2.364 5.129 -6.172 1.00 85.06 93 LEU A O 1
ATOM 746 N N . TYR A 1 94 ? -0.350 6.077 -6.436 1.00 87.19 94 TYR A N 1
ATOM 747 C CA . TYR A 1 94 ? -0.415 6.944 -5.266 1.00 87.19 94 TYR A CA 1
ATOM 748 C C . TYR A 1 94 ? -1.661 7.835 -5.222 1.00 87.19 94 TYR A C 1
ATOM 750 O O . TYR A 1 94 ? -2.252 7.910 -4.149 1.00 87.19 94 TYR A O 1
ATOM 758 N N . PRO A 1 95 ? -2.138 8.458 -6.321 1.00 86.44 95 PRO A N 1
ATOM 759 C CA . PRO A 1 95 ? -3.350 9.278 -6.263 1.00 86.44 95 PRO A CA 1
ATOM 760 C C . PRO A 1 95 ? -4.581 8.497 -5.785 1.00 86.44 95 PRO A C 1
ATOM 762 O O . PRO A 1 95 ? -5.334 8.988 -4.944 1.00 86.44 95 PRO A O 1
ATOM 765 N N . CYS A 1 96 ? -4.759 7.267 -6.273 1.00 86.25 96 CYS A N 1
ATOM 766 C CA . CYS A 1 96 ? -5.884 6.414 -5.899 1.00 86.25 96 CYS A CA 1
ATOM 767 C C . CYS A 1 96 ? -5.756 5.903 -4.460 1.00 86.25 96 CYS A C 1
ATOM 769 O O . CYS A 1 96 ? -6.707 6.001 -3.685 1.00 86.25 96 CYS A O 1
ATOM 771 N N . ILE A 1 97 ? -4.561 5.428 -4.090 1.00 89.38 97 ILE A N 1
ATOM 772 C CA . ILE A 1 97 ? -4.264 4.970 -2.726 1.00 89.38 97 ILE A CA 1
ATOM 773 C C . ILE A 1 97 ? -4.475 6.101 -1.722 1.00 89.38 97 ILE A C 1
ATOM 775 O O . ILE A 1 97 ? -5.113 5.892 -0.696 1.00 89.38 97 ILE A O 1
ATOM 779 N N . LYS A 1 98 ? -3.971 7.302 -2.025 1.00 90.00 98 LYS A N 1
ATOM 780 C CA . LYS A 1 98 ? -4.092 8.475 -1.162 1.00 90.00 98 LYS A CA 1
ATOM 781 C C . LYS A 1 98 ? -5.555 8.847 -0.938 1.00 90.00 98 LYS A C 1
ATOM 783 O O . LYS A 1 98 ? -5.947 9.006 0.211 1.00 90.00 98 LYS A O 1
ATOM 788 N N . SER A 1 99 ? -6.346 8.950 -2.009 1.00 89.38 99 SER A N 1
ATOM 789 C CA . SER A 1 99 ? -7.764 9.320 -1.907 1.00 89.38 99 SER A CA 1
ATOM 790 C C . SER A 1 99 ? -8.530 8.354 -1.003 1.00 89.38 99 SER A C 1
ATOM 792 O O . SER A 1 99 ? -9.195 8.785 -0.067 1.00 89.38 99 SER A O 1
ATOM 794 N N . LEU A 1 100 ? -8.384 7.042 -1.229 1.00 90.88 100 LEU A N 1
ATOM 795 C CA . LEU A 1 100 ? -9.084 6.049 -0.415 1.00 90.88 100 LEU A CA 1
ATOM 796 C C . LEU A 1 100 ? -8.560 6.017 1.026 1.00 90.88 100 LEU A C 1
ATOM 798 O O . LEU A 1 100 ? -9.336 5.878 1.968 1.00 90.88 100 LEU A O 1
ATOM 802 N N . LEU A 1 101 ? -7.248 6.160 1.221 1.00 91.00 101 LEU A N 1
ATOM 803 C CA . LEU A 1 101 ? -6.662 6.193 2.556 1.00 91.00 101 LEU A CA 1
ATOM 804 C C . LEU A 1 101 ? -7.189 7.377 3.378 1.00 91.00 101 LEU A C 1
ATOM 806 O O . LEU A 1 101 ? -7.500 7.201 4.552 1.00 91.00 101 LEU A O 1
ATOM 810 N N . GLU A 1 102 ? -7.314 8.561 2.775 1.00 91.81 102 GLU A N 1
ATOM 811 C CA . GLU A 1 102 ? -7.880 9.744 3.435 1.00 91.81 102 GLU A CA 1
ATOM 812 C C . GLU A 1 102 ? -9.342 9.509 3.847 1.00 91.81 102 GLU A C 1
ATOM 814 O O . GLU A 1 102 ? -9.706 9.793 4.989 1.00 91.81 102 GLU A O 1
ATOM 819 N N . GLU A 1 103 ? -10.161 8.919 2.973 1.00 92.88 103 GLU A N 1
ATOM 820 C CA . GLU A 1 103 ? -11.551 8.556 3.290 1.00 92.88 103 GLU A CA 1
ATOM 821 C C . GLU A 1 103 ? -11.637 7.568 4.463 1.00 92.88 103 GLU A C 1
ATOM 823 O O . GLU A 1 103 ? -12.424 7.759 5.396 1.00 92.88 103 GLU A O 1
ATOM 828 N N . LEU A 1 104 ? -10.786 6.538 4.456 1.00 90.94 104 LEU A N 1
ATOM 829 C CA . LEU A 1 104 ? -10.741 5.539 5.521 1.00 90.94 104 LEU A CA 1
ATOM 830 C C . LEU A 1 104 ? -10.250 6.125 6.848 1.00 90.94 104 LEU A C 1
ATOM 832 O O . LEU A 1 104 ? -10.800 5.785 7.891 1.00 90.94 104 LEU A O 1
ATOM 836 N N . LEU A 1 105 ? -9.271 7.032 6.831 1.00 91.38 105 LEU A N 1
ATOM 837 C CA . LEU A 1 105 ? -8.783 7.702 8.040 1.00 91.38 105 LEU A CA 1
ATOM 838 C C . LEU A 1 105 ? -9.797 8.706 8.603 1.00 91.38 105 LEU A C 1
ATOM 840 O O . LEU A 1 105 ? -9.860 8.879 9.815 1.00 91.38 105 LEU A O 1
ATOM 844 N N . ILE A 1 106 ? -10.644 9.324 7.774 1.00 93.06 106 ILE A N 1
ATOM 845 C CA . ILE A 1 106 ? -11.772 10.133 8.267 1.00 93.06 106 ILE A CA 1
ATOM 846 C C . ILE A 1 106 ? -12.800 9.240 8.975 1.00 93.06 106 ILE A C 1
ATOM 848 O O . ILE A 1 106 ? -13.288 9.587 10.051 1.00 93.06 106 ILE A O 1
ATOM 852 N N . ALA A 1 107 ? -13.119 8.083 8.388 1.00 91.25 107 ALA A N 1
ATOM 853 C CA . ALA A 1 107 ? -14.059 7.128 8.972 1.00 91.25 107 ALA A CA 1
ATOM 854 C C . ALA A 1 107 ? -13.491 6.413 10.213 1.00 91.25 107 ALA A C 1
ATOM 856 O O . ALA A 1 107 ? -14.245 6.015 11.102 1.00 91.25 107 ALA A O 1
ATOM 857 N N . GLN A 1 108 ? -12.167 6.262 10.283 1.00 91.19 108 GLN A N 1
ATOM 858 C CA . GLN A 1 108 ? -11.459 5.507 11.311 1.00 91.19 108 GLN A CA 1
ATOM 859 C C . GLN A 1 108 ? -10.193 6.253 11.791 1.00 91.19 108 GLN A C 1
ATOM 861 O O . GLN A 1 108 ? -9.073 5.801 11.548 1.00 91.19 108 GLN A O 1
ATOM 866 N N . PRO A 1 109 ? -10.332 7.376 12.527 1.00 89.31 109 PRO A N 1
ATOM 867 C CA . PRO A 1 109 ? -9.214 8.291 12.809 1.00 89.31 109 PRO A CA 1
ATOM 868 C C . PRO A 1 109 ? -8.077 7.707 13.643 1.00 89.31 109 PRO A C 1
ATOM 870 O O . PRO A 1 109 ? -6.951 8.186 13.585 1.00 89.31 109 PRO A O 1
ATOM 873 N N . ALA A 1 110 ? -8.364 6.676 14.436 1.00 88.81 110 ALA A N 1
ATOM 874 C CA . ALA A 1 110 ? -7.365 6.009 15.263 1.00 88.81 110 ALA A CA 1
ATOM 875 C C . ALA A 1 110 ? -6.683 4.827 14.544 1.00 88.81 110 ALA A C 1
ATOM 877 O O . ALA A 1 110 ? -5.921 4.095 15.183 1.00 88.81 110 ALA A O 1
ATOM 878 N N . ALA A 1 111 ? -7.008 4.566 13.269 1.00 89.56 111 ALA A N 1
ATOM 879 C CA . ALA A 1 111 ? -6.481 3.413 12.555 1.00 89.56 111 ALA A CA 1
ATOM 880 C C . ALA A 1 111 ? -4.959 3.492 12.405 1.00 89.56 111 ALA A C 1
ATOM 882 O O . ALA A 1 111 ? -4.410 4.476 11.916 1.00 89.56 111 ALA A O 1
ATOM 883 N N . SER A 1 112 ? -4.279 2.402 12.753 1.00 90.69 112 SER A N 1
ATOM 884 C CA . SER A 1 112 ? -2.893 2.190 12.334 1.00 90.69 112 SER A CA 1
ATOM 885 C C . SER A 1 112 ? -2.855 1.867 10.843 1.00 90.69 112 SER A C 1
ATOM 887 O O . SER A 1 112 ? -3.689 1.098 10.368 1.00 90.69 112 SER A O 1
ATOM 889 N N . VAL A 1 113 ? -1.892 2.405 10.096 1.00 90.25 113 VAL A N 1
ATOM 890 C CA . VAL A 1 113 ? -1.736 2.051 8.681 1.00 90.25 113 VAL A CA 1
ATOM 891 C C . VAL A 1 113 ? -0.474 1.226 8.485 1.00 90.25 113 VAL A C 1
ATOM 893 O O . VAL A 1 113 ? 0.612 1.608 8.908 1.00 90.25 113 VAL A O 1
ATOM 896 N N . MET A 1 114 ? -0.624 0.076 7.839 1.00 89.94 114 MET A N 1
ATOM 897 C CA . MET A 1 114 ? 0.458 -0.838 7.510 1.00 89.94 114 MET A CA 1
ATOM 898 C C . MET A 1 114 ? 0.611 -0.895 5.997 1.00 89.94 114 MET A C 1
ATOM 900 O O . MET A 1 114 ? -0.305 -1.321 5.302 1.00 89.94 114 MET A O 1
ATOM 904 N N . VAL A 1 115 ? 1.779 -0.521 5.490 1.00 90.38 115 VAL A N 1
ATOM 905 C CA . VAL A 1 115 ? 2.143 -0.774 4.093 1.00 90.38 115 VAL A CA 1
ATOM 906 C C . VAL A 1 115 ? 2.984 -2.042 4.056 1.00 90.38 115 VAL A C 1
ATOM 908 O O . VAL A 1 115 ? 3.841 -2.250 4.914 1.00 90.38 115 VAL A O 1
ATOM 911 N N . THR A 1 116 ? 2.717 -2.927 3.106 1.00 89.88 116 THR A N 1
ATOM 912 C CA . THR A 1 116 ? 3.461 -4.174 2.937 1.00 89.88 116 THR A CA 1
ATOM 913 C C . THR A 1 116 ? 3.588 -4.527 1.464 1.00 89.88 116 THR A C 1
ATOM 915 O O . THR A 1 116 ? 2.803 -4.077 0.636 1.00 89.88 116 THR A O 1
ATOM 918 N N . GLY A 1 117 ? 4.578 -5.343 1.128 1.00 87.56 117 GLY A N 1
ATOM 919 C CA . GLY A 1 117 ? 4.768 -5.845 -0.222 1.00 87.56 117 GLY A CA 1
ATOM 920 C C . GLY A 1 117 ? 5.873 -6.888 -0.277 1.00 87.56 117 GLY A C 1
ATOM 921 O O . GLY A 1 117 ? 6.719 -6.964 0.614 1.00 87.56 117 GLY A O 1
ATOM 922 N N . HIS A 1 118 ? 5.864 -7.699 -1.330 1.00 81.88 118 HIS A N 1
ATOM 923 C CA . HIS A 1 118 ? 6.868 -8.735 -1.573 1.00 81.88 118 HIS A CA 1
ATOM 924 C C . HIS A 1 118 ? 7.689 -8.409 -2.827 1.00 81.88 118 HIS A C 1
ATOM 926 O O . HIS A 1 118 ? 7.165 -7.825 -3.777 1.00 81.88 118 HIS A O 1
ATOM 932 N N . SER A 1 119 ? 8.969 -8.801 -2.854 1.00 78.38 119 SER A N 1
ATOM 933 C CA . SER A 1 119 ? 9.876 -8.578 -3.993 1.00 78.38 119 SER A CA 1
ATOM 934 C C . SER A 1 119 ? 9.901 -7.098 -4.428 1.00 78.38 119 SER A C 1
ATOM 936 O O . SER A 1 119 ? 10.216 -6.221 -3.626 1.00 78.38 119 SER A O 1
ATOM 938 N N . LEU A 1 120 ? 9.516 -6.779 -5.663 1.00 75.06 120 LEU A N 1
ATOM 939 C CA . LEU A 1 120 ? 9.369 -5.407 -6.157 1.00 75.06 120 LEU A CA 1
ATOM 940 C C . LEU A 1 120 ? 8.371 -4.561 -5.353 1.00 75.06 120 LEU A C 1
ATOM 942 O O . LEU A 1 120 ? 8.599 -3.364 -5.167 1.00 75.06 120 LEU A O 1
ATOM 946 N N . GLY A 1 121 ? 7.312 -5.180 -4.827 1.00 78.62 121 GLY A N 1
ATOM 947 C CA . GLY A 1 121 ? 6.355 -4.523 -3.938 1.00 78.62 121 GLY A CA 1
ATOM 948 C C . GLY A 1 121 ? 6.991 -4.071 -2.620 1.00 78.62 121 GLY A C 1
ATOM 949 O O . GLY A 1 121 ? 6.633 -3.021 -2.095 1.00 78.62 121 GLY A O 1
ATOM 950 N N . TYR A 1 122 ? 8.000 -4.799 -2.123 1.00 81.56 122 TYR A N 1
ATOM 951 C CA . TYR A 1 122 ? 8.758 -4.401 -0.930 1.00 81.56 122 TYR A CA 1
ATOM 952 C C . TYR A 1 122 ? 9.592 -3.138 -1.180 1.00 81.56 122 TYR A C 1
ATOM 954 O O . TYR A 1 122 ? 9.650 -2.251 -0.336 1.00 81.56 122 TYR A O 1
ATOM 962 N N . LEU A 1 123 ? 10.209 -3.014 -2.359 1.00 79.75 123 LEU A N 1
ATOM 963 C CA . LEU A 1 123 ? 10.923 -1.789 -2.733 1.00 79.75 123 LEU A CA 1
ATOM 964 C C . LEU A 1 123 ? 9.965 -0.609 -2.919 1.00 79.75 123 LEU A C 1
ATOM 966 O O . LEU A 1 123 ? 10.288 0.518 -2.551 1.00 79.75 123 LEU A O 1
ATOM 970 N N . LEU A 1 124 ? 8.784 -0.868 -3.485 1.00 79.94 124 LEU A N 1
ATOM 971 C CA . LEU A 1 124 ? 7.755 0.145 -3.688 1.00 79.94 124 LEU A CA 1
ATOM 972 C C . LEU A 1 124 ? 7.187 0.668 -2.360 1.00 79.94 124 LEU A C 1
ATOM 974 O O . LEU A 1 124 ? 6.956 1.868 -2.243 1.00 79.94 124 LEU A O 1
ATOM 978 N N . MET A 1 125 ? 7.037 -0.198 -1.355 1.00 86.88 125 MET A N 1
ATOM 979 C CA . MET A 1 125 ? 6.571 0.158 -0.009 1.00 86.88 125 MET A CA 1
ATOM 980 C C . MET A 1 125 ? 7.348 1.330 0.606 1.00 86.88 125 MET A C 1
ATOM 982 O O . MET A 1 125 ? 6.733 2.181 1.237 1.00 86.88 125 MET A O 1
ATOM 986 N N . PHE A 1 126 ? 8.663 1.432 0.383 1.00 82.69 126 PHE A N 1
ATOM 987 C CA . PHE A 1 126 ? 9.478 2.532 0.925 1.00 82.69 126 PHE A CA 1
ATOM 988 C C . PHE A 1 126 ? 9.189 3.908 0.314 1.00 82.69 126 PHE A C 1
ATOM 990 O O . PHE A 1 126 ? 9.653 4.913 0.847 1.00 82.69 126 PHE A O 1
ATOM 997 N N . LEU A 1 127 ? 8.468 3.969 -0.809 1.00 82.12 127 LEU A N 1
ATOM 998 C CA . LEU A 1 127 ? 8.050 5.237 -1.415 1.00 82.12 127 LEU A CA 1
ATOM 999 C C . LEU A 1 127 ? 6.768 5.786 -0.804 1.00 82.12 127 LEU A C 1
ATOM 1001 O O . LEU A 1 127 ? 6.464 6.962 -0.980 1.00 82.12 127 LEU A O 1
ATOM 1005 N N . TYR A 1 128 ? 6.035 4.951 -0.075 1.00 79.12 128 TYR A N 1
ATOM 1006 C CA . TYR A 1 128 ? 4.905 5.399 0.710 1.00 79.12 128 TYR A CA 1
ATOM 1007 C C . TYR A 1 128 ? 5.470 5.913 2.032 1.00 79.12 128 TYR A C 1
ATOM 1009 O O . TYR A 1 128 ? 6.335 5.251 2.617 1.00 79.12 128 TYR A O 1
ATOM 1017 N N . PRO A 1 129 ? 5.061 7.112 2.483 1.00 63.00 129 PRO A N 1
ATOM 1018 C CA . PRO A 1 129 ? 5.600 7.686 3.705 1.00 63.00 129 PRO A CA 1
ATOM 1019 C C . PRO A 1 129 ? 5.467 6.676 4.852 1.00 63.00 129 PRO A C 1
ATOM 1021 O O . PRO A 1 129 ? 4.487 5.924 4.874 1.00 63.00 129 PRO A O 1
ATOM 1024 N N . PRO A 1 130 ? 6.413 6.641 5.811 1.00 53.66 130 PRO A N 1
ATOM 1025 C CA . PRO A 1 130 ? 6.165 5.948 7.060 1.00 53.66 130 PRO A CA 1
ATOM 1026 C C . PRO A 1 130 ? 4.918 6.592 7.652 1.00 53.66 130 PRO A C 1
ATOM 1028 O O . PRO A 1 130 ? 4.916 7.773 8.000 1.00 53.66 130 PRO A O 1
ATOM 1031 N N . LEU A 1 131 ? 3.825 5.839 7.665 1.00 50.09 131 LEU A N 1
ATOM 1032 C CA . LEU A 1 131 ? 2.582 6.278 8.267 1.00 50.09 131 LEU A CA 1
ATOM 1033 C C . LEU A 1 131 ? 2.818 6.169 9.765 1.00 50.09 131 LEU A C 1
ATOM 1035 O O . LEU A 1 131 ? 2.599 5.124 10.372 1.00 50.09 131 LEU A O 1
ATOM 1039 N N . ASP A 1 132 ? 3.427 7.221 10.308 1.00 38.66 132 ASP A N 1
ATOM 1040 C CA . ASP A 1 132 ? 3.713 7.368 11.720 1.00 38.66 132 ASP A CA 1
ATOM 1041 C C . ASP A 1 132 ? 2.402 7.160 12.481 1.00 38.66 132 ASP A C 1
ATOM 1043 O O . ASP A 1 132 ? 1.460 7.944 12.387 1.00 38.66 132 ASP A O 1
ATOM 1047 N N . THR A 1 133 ? 2.319 6.037 13.189 1.00 43.69 133 THR A N 1
ATOM 1048 C CA . THR A 1 133 ? 1.159 5.647 13.993 1.00 43.69 133 THR A CA 1
ATOM 1049 C C . THR A 1 133 ? 1.071 6.438 15.299 1.00 43.69 133 THR A C 1
ATOM 1051 O O . THR A 1 133 ? 0.321 6.055 16.196 1.00 43.69 133 THR A O 1
ATOM 1054 N N . SER A 1 134 ? 1.834 7.522 15.444 1.00 35.19 134 SER A N 1
ATOM 1055 C CA . SER A 1 134 ? 1.707 8.455 16.553 1.00 35.19 134 SER A CA 1
ATOM 1056 C C . SER A 1 134 ? 1.035 9.750 16.099 1.00 35.19 134 SER A C 1
ATOM 1058 O O . SER A 1 134 ? 1.663 10.736 15.726 1.00 35.19 134 SER A O 1
ATOM 1060 N N . VAL A 1 135 ? -0.295 9.775 16.204 1.00 37.50 135 VAL A N 1
ATOM 1061 C CA . VAL A 1 135 ? -0.975 11.036 16.507 1.00 37.50 135 VAL A CA 1
ATOM 1062 C C . VAL A 1 135 ? -0.461 11.442 17.887 1.00 37.50 135 VAL A C 1
ATOM 1064 O O . VAL A 1 135 ? -0.848 10.864 18.902 1.00 37.50 135 VAL A O 1
ATOM 1067 N N . SER A 1 136 ? 0.505 12.357 17.920 1.00 30.44 136 SER A N 1
ATOM 1068 C CA . SER A 1 136 ? 0.919 13.023 19.149 1.00 30.44 136 SER A CA 1
ATOM 1069 C C . SER A 1 136 ? -0.301 13.732 19.738 1.00 30.44 136 SER A C 1
ATOM 1071 O O . SER A 1 136 ? -0.871 14.600 19.076 1.00 30.44 136 SER A O 1
ATOM 1073 N N . ASN A 1 137 ? -0.694 13.297 20.940 1.00 34.38 137 ASN A N 1
ATOM 1074 C CA . ASN A 1 137 ? -1.720 13.912 21.789 1.00 34.38 137 ASN A CA 1
ATOM 1075 C C . ASN A 1 137 ? -1.548 15.427 21.935 1.00 34.38 137 ASN A C 1
ATOM 1077 O O . ASN A 1 137 ? -0.383 15.869 22.079 1.00 34.38 137 ASN A O 1
#

pLDDT: mean 71.18, std 17.94, range [30.44, 93.06]